Protein AF-A0A0G4NI82-F1 (afdb_monomer)

Mean predicted aligned error: 2.09 Å

Foldseek 3Di:
DVVVVVCVVVVNDDAEDEDEQQQACLSAPLHGNCVVCVALPVVQVVSVVVNHAYEYEDDQWHDPDPPRVVVVCCVVVVQFDADPVRHFDWDQDSSGTTTGGPPVDVVSVVVVVVCPDCVNSPSDDPRYHYDD

pLDDT: mean 98.37, std 0.6, range [95.62, 98.94]

Organism: Verticillium longisporum (NCBI:txid100787)

Nearest PDB structures (foldseek):
  5dkx-assembly1_A  TM=1.004E+00  e=4.419E-20  Thermochaetoides thermophila DSM 1495
  5hjr-assembly1_A  TM=9.911E-01  e=4.830E-16  Mus musculus
  7jty-assembly1_A  TM=9.873E-01  e=4.830E-16  Mus musculus
  5hjr-assembly2_C  TM=9.920E-01  e=7.196E-16  Mus musculus
  7k9n-assembly2_C  TM=9.874E-01  e=1.146E-15  Mus musculus

Structure (mmCIF, N/CA/C/O backbone):
data_AF-A0A0G4NI82-F1
#
_entry.id   AF-A0A0G4NI82-F1
#
loop_
_atom_site.group_PDB
_atom_site.id
_atom_site.type_symbol
_atom_site.label_atom_id
_atom_site.label_alt_id
_atom_site.label_comp_id
_atom_site.label_asym_id
_atom_site.label_entity_id
_atom_site.label_seq_id
_atom_site.pdbx_PDB_ins_code
_atom_site.Cartn_x
_atom_site.Cartn_y
_atom_site.Cartn_z
_atom_site.occupancy
_atom_site.B_iso_or_equiv
_atom_site.auth_seq_id
_atom_site.auth_comp_id
_atom_site.auth_asym_id
_atom_site.auth_atom_id
_atom_site.pdbx_PDB_model_num
ATOM 1 N N . LYS A 1 1 ? 6.712 -5.477 -16.061 1.00 96.50 1 LYS A N 1
ATOM 2 C CA . LYS A 1 1 ? 7.907 -5.754 -16.903 1.00 96.50 1 LYS A CA 1
ATOM 3 C C . LYS A 1 1 ? 7.605 -5.791 -18.407 1.00 96.50 1 LYS A C 1
ATOM 5 O O . LYS A 1 1 ? 8.367 -5.223 -19.163 1.00 96.50 1 LYS A O 1
ATOM 10 N N . ASP A 1 2 ? 6.538 -6.446 -18.889 1.00 98.38 2 ASP A N 1
ATOM 11 C CA . ASP A 1 2 ? 6.298 -6.495 -20.350 1.00 98.38 2 ASP A CA 1
ATOM 12 C C . ASP A 1 2 ? 5.957 -5.133 -20.975 1.00 98.38 2 ASP A C 1
ATOM 14 O O . ASP A 1 2 ? 6.476 -4.804 -22.038 1.00 98.38 2 ASP A O 1
ATOM 18 N N . VAL A 1 3 ? 5.134 -4.333 -20.288 1.00 98.62 3 VAL A N 1
ATOM 19 C CA . VAL A 1 3 ? 4.814 -2.954 -20.695 1.00 98.62 3 VAL A CA 1
ATOM 20 C C . VAL A 1 3 ? 6.088 -2.114 -20.828 1.00 98.62 3 VAL A C 1
ATOM 22 O O . VAL A 1 3 ? 6.309 -1.544 -21.888 1.00 98.62 3 VAL A O 1
ATOM 25 N N . ASP A 1 4 ? 6.951 -2.128 -19.808 1.00 98.62 4 ASP A N 1
ATOM 26 C CA . ASP A 1 4 ? 8.253 -1.440 -19.790 1.00 98.62 4 ASP A CA 1
ATOM 27 C C . ASP A 1 4 ? 9.094 -1.747 -21.046 1.00 98.62 4 ASP A C 1
ATOM 29 O O . ASP A 1 4 ? 9.353 -0.854 -21.854 1.00 98.62 4 ASP A O 1
ATOM 33 N N . ARG A 1 5 ? 9.373 -3.032 -21.314 1.00 98.62 5 ARG A N 1
ATOM 34 C CA . ARG A 1 5 ? 10.131 -3.448 -22.510 1.00 98.62 5 ARG A CA 1
ATOM 35 C C . ARG A 1 5 ? 9.492 -3.003 -23.824 1.00 98.62 5 ARG A C 1
ATOM 37 O O . ARG A 1 5 ? 10.190 -2.753 -24.808 1.00 98.62 5 ARG A O 1
ATOM 44 N N . LYS A 1 6 ? 8.158 -2.979 -23.892 1.00 98.75 6 LYS A N 1
ATOM 45 C CA . LYS A 1 6 ? 7.437 -2.564 -25.102 1.00 98.75 6 LYS A CA 1
ATOM 46 C C . LYS A 1 6 ? 7.5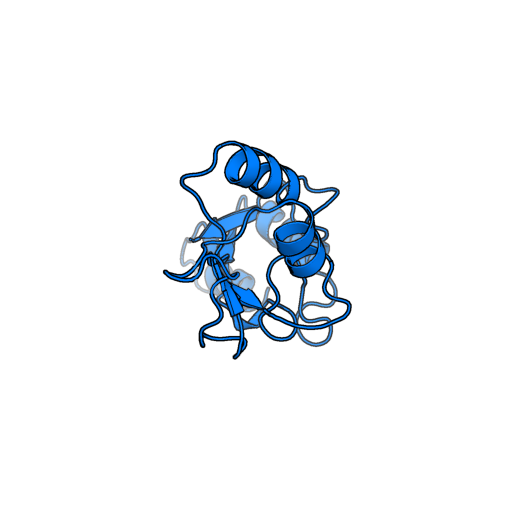54 -1.063 -25.337 1.00 98.75 6 LYS A C 1
ATOM 48 O O . LYS A 1 6 ? 7.711 -0.677 -26.492 1.00 98.75 6 LYS A O 1
ATOM 53 N N . MET A 1 7 ? 7.533 -0.244 -24.288 1.00 98.81 7 MET A N 1
ATOM 54 C CA . MET A 1 7 ? 7.736 1.202 -24.416 1.00 98.81 7 MET A CA 1
ATOM 55 C C . MET A 1 7 ? 9.093 1.505 -25.064 1.00 98.81 7 MET A C 1
ATOM 57 O O . MET A 1 7 ? 9.140 2.228 -26.060 1.00 98.81 7 MET A O 1
ATOM 61 N N . ASP A 1 8 ? 10.164 0.832 -24.627 1.00 98.31 8 ASP A N 1
ATOM 62 C CA . ASP A 1 8 ? 11.490 0.971 -25.250 1.00 98.31 8 ASP A CA 1
ATOM 63 C C . ASP A 1 8 ? 11.534 0.437 -26.680 1.00 98.31 8 ASP A C 1
ATOM 65 O O . ASP A 1 8 ? 12.036 1.108 -27.586 1.00 98.31 8 ASP A O 1
ATOM 69 N N . ARG A 1 9 ? 10.950 -0.745 -26.921 1.00 98.56 9 ARG A N 1
ATOM 70 C CA . ARG A 1 9 ? 10.875 -1.339 -28.266 1.00 98.56 9 ARG A CA 1
ATOM 71 C C . ARG A 1 9 ? 10.237 -0.387 -29.279 1.00 98.56 9 ARG A C 1
ATOM 73 O O . ARG A 1 9 ? 10.686 -0.332 -30.424 1.00 98.56 9 ARG A O 1
ATOM 80 N N . TYR A 1 10 ? 9.190 0.328 -28.874 1.00 98.69 10 TYR A N 1
ATOM 81 C CA . TYR A 1 10 ? 8.476 1.281 -29.725 1.00 98.69 10 TYR A CA 1
ATOM 82 C C . TYR A 1 10 ? 9.007 2.715 -29.618 1.00 98.69 10 TYR A C 1
ATOM 84 O O . TYR A 1 10 ? 8.459 3.602 -30.268 1.00 98.69 10 TYR A O 1
ATOM 92 N N . LYS A 1 11 ? 10.098 2.938 -28.873 1.00 98.31 11 LYS A N 1
ATOM 93 C CA . LYS A 1 11 ? 10.735 4.249 -28.676 1.00 98.31 11 LYS A CA 1
ATOM 94 C C . LYS A 1 11 ? 9.776 5.298 -28.102 1.00 98.31 11 LYS A C 1
ATOM 96 O O . LYS A 1 11 ? 9.819 6.463 -28.496 1.00 98.31 11 LYS A O 1
ATOM 101 N N . ILE A 1 12 ? 8.906 4.879 -27.188 1.00 98.75 12 ILE A N 1
ATOM 102 C CA . ILE A 1 12 ? 7.969 5.756 -26.486 1.00 98.75 12 ILE A CA 1
ATOM 103 C C . ILE A 1 12 ? 8.549 6.028 -25.092 1.00 98.75 12 ILE A C 1
ATOM 105 O O . ILE A 1 12 ? 8.600 5.105 -24.277 1.00 98.75 12 ILE A O 1
ATOM 109 N N . PRO A 1 13 ? 9.014 7.255 -24.801 1.00 98.56 13 PRO A N 1
ATOM 110 C CA . PRO A 1 13 ? 9.587 7.567 -23.498 1.00 98.56 13 PRO A CA 1
ATOM 111 C C . PRO A 1 13 ? 8.506 7.581 -22.412 1.00 98.56 13 PRO A C 1
ATOM 113 O O . PRO A 1 13 ? 7.385 8.035 -22.647 1.00 98.56 13 PRO A O 1
ATOM 116 N N . TYR A 1 14 ? 8.858 7.096 -21.222 1.00 98.81 14 TYR A N 1
ATOM 117 C CA . TYR A 1 14 ? 8.053 7.219 -20.008 1.00 98.81 14 TYR A CA 1
ATOM 118 C C . TYR A 1 14 ? 8.926 7.019 -18.762 1.00 98.81 14 TYR A C 1
ATOM 120 O O . TYR A 1 14 ? 9.925 6.293 -18.814 1.00 98.81 14 TYR A O 1
ATOM 128 N N . ASP A 1 15 ? 8.503 7.617 -17.648 1.00 98.81 15 ASP A N 1
ATOM 129 C CA . ASP A 1 15 ? 9.264 7.632 -16.394 1.00 98.81 15 ASP A CA 1
ATOM 130 C C . ASP A 1 15 ? 8.696 6.703 -15.315 1.00 98.81 15 ASP A C 1
ATOM 132 O O . ASP A 1 15 ? 9.442 6.193 -14.483 1.00 98.81 15 ASP A O 1
ATOM 136 N N . VAL A 1 16 ? 7.377 6.484 -15.294 1.00 98.88 16 VAL A N 1
ATOM 137 C CA . VAL A 1 16 ? 6.699 5.833 -14.162 1.00 98.88 16 VAL A CA 1
ATOM 138 C C . VAL A 1 16 ? 5.653 4.834 -14.635 1.00 98.88 16 VAL A C 1
ATOM 140 O O . VAL A 1 16 ? 4.814 5.160 -15.474 1.00 98.88 16 VAL A O 1
ATOM 143 N N . ILE A 1 17 ? 5.665 3.627 -14.066 1.00 98.81 17 ILE A N 1
ATOM 144 C CA . ILE A 1 17 ? 4.555 2.671 -14.182 1.00 98.81 17 ILE A CA 1
ATOM 145 C C . ILE A 1 17 ? 3.773 2.629 -12.868 1.00 98.81 17 ILE A C 1
ATOM 147 O O . ILE A 1 17 ? 4.350 2.751 -11.790 1.00 98.81 17 ILE A O 1
ATOM 151 N N . TRP A 1 18 ? 2.457 2.475 -12.967 1.00 98.88 18 TRP A N 1
ATOM 152 C CA . TRP A 1 18 ? 1.538 2.575 -11.838 1.00 98.88 18 TRP A CA 1
ATOM 153 C C . TRP A 1 18 ? 0.851 1.236 -11.604 1.00 98.88 18 TRP A C 1
ATOM 155 O O . TRP A 1 18 ? 0.478 0.557 -12.565 1.00 98.88 18 TRP A O 1
ATOM 165 N N . LEU A 1 19 ? 0.687 0.866 -10.338 1.00 98.88 19 LEU A N 1
ATOM 166 C CA . LEU A 1 19 ? -0.105 -0.280 -9.920 1.00 98.88 19 LEU A CA 1
ATOM 167 C C . LEU A 1 19 ? -1.292 0.192 -9.086 1.00 98.88 19 LEU A C 1
ATOM 169 O O . LEU A 1 19 ? -1.132 0.772 -8.011 1.00 98.88 19 LEU A O 1
ATOM 173 N N . ASP A 1 20 ? -2.473 -0.077 -9.627 1.00 98.81 20 ASP A N 1
ATOM 174 C CA . ASP A 1 20 ? -3.767 0.147 -8.989 1.00 98.81 20 ASP A CA 1
ATOM 175 C C . ASP A 1 20 ? -4.086 -0.989 -7.992 1.00 98.81 20 ASP A C 1
ATOM 177 O O . ASP A 1 20 ? -3.301 -1.927 -7.844 1.00 98.81 20 ASP A O 1
ATOM 181 N N . ILE A 1 21 ? -5.245 -0.937 -7.335 1.00 98.19 21 ILE A N 1
ATOM 182 C CA . ILE A 1 21 ? -5.636 -1.715 -6.143 1.00 98.19 21 ILE A CA 1
ATOM 183 C C . ILE A 1 21 ? -5.393 -3.230 -6.212 1.00 98.19 21 ILE A C 1
ATOM 185 O O . ILE A 1 21 ? -5.237 -3.880 -5.181 1.00 98.19 21 ILE A O 1
ATOM 189 N N . GLU A 1 22 ? -5.349 -3.805 -7.412 1.00 98.38 22 GLU A N 1
ATOM 190 C CA . GLU A 1 22 ? -5.143 -5.237 -7.633 1.00 98.38 22 GLU A CA 1
ATOM 191 C C . GLU A 1 22 ? -3.711 -5.703 -7.329 1.00 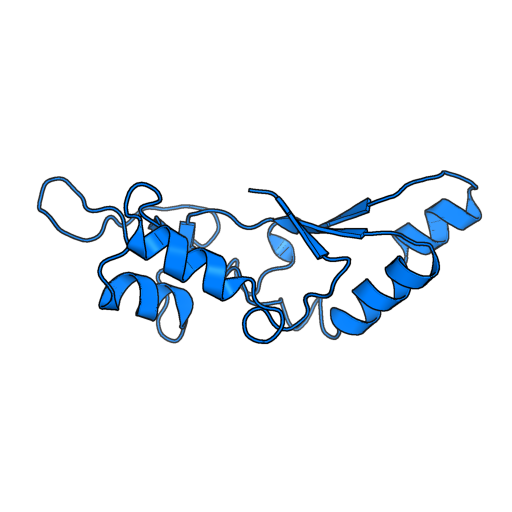98.38 22 GLU A C 1
ATOM 193 O O . GLU A 1 22 ? -3.457 -6.902 -7.299 1.00 98.38 22 GLU A O 1
ATOM 198 N N . PHE A 1 23 ? -2.757 -4.801 -7.065 1.00 98.56 23 PHE A N 1
ATOM 199 C CA . PHE A 1 23 ? -1.451 -5.232 -6.548 1.00 98.56 23 PHE A CA 1
ATOM 200 C C . PHE A 1 23 ? -1.517 -5.753 -5.113 1.00 98.56 23 PHE A C 1
ATOM 202 O O . PHE A 1 23 ? -0.661 -6.547 -4.711 1.00 98.56 23 PHE A O 1
ATOM 209 N N . ALA A 1 24 ? -2.496 -5.279 -4.342 1.00 98.44 24 ALA A N 1
ATOM 210 C CA . ALA A 1 24 ? -2.612 -5.570 -2.929 1.00 98.44 24 ALA A CA 1
ATOM 211 C C . ALA A 1 24 ? -3.369 -6.882 -2.695 1.00 98.44 24 ALA A C 1
ATOM 213 O O . ALA A 1 24 ? -4.442 -7.103 -3.258 1.00 98.44 24 ALA A O 1
ATOM 214 N N . ASP A 1 25 ? -2.840 -7.722 -1.802 1.00 98.12 25 ASP A N 1
ATOM 215 C CA . ASP A 1 25 ? -3.468 -8.988 -1.398 1.00 98.12 25 ASP A CA 1
ATOM 216 C C . ASP A 1 25 ? -4.867 -8.724 -0.834 1.00 98.12 25 ASP A C 1
ATOM 218 O O . ASP A 1 25 ? -5.004 -8.147 0.246 1.00 98.12 25 ASP A O 1
ATOM 222 N N . ASP A 1 26 ? -5.911 -9.107 -1.574 1.00 97.69 26 ASP A N 1
ATOM 223 C CA . ASP A 1 26 ? -7.308 -8.957 -1.151 1.00 97.69 26 ASP A CA 1
ATOM 224 C C . ASP A 1 26 ? -7.646 -7.513 -0.694 1.00 97.69 26 ASP A C 1
ATOM 226 O O . ASP A 1 26 ? -8.411 -7.292 0.257 1.00 97.69 26 ASP A O 1
ATOM 230 N N . LYS A 1 27 ? -7.034 -6.525 -1.376 1.00 98.44 27 LYS A N 1
ATOM 231 C CA . LYS A 1 27 ? -7.130 -5.075 -1.109 1.00 98.44 27 LYS A CA 1
ATOM 232 C C . LYS A 1 27 ? -6.652 -4.685 0.301 1.00 98.44 27 LYS A C 1
ATOM 234 O O . LYS A 1 27 ? -7.082 -3.688 0.875 1.00 98.44 27 LYS A O 1
ATOM 239 N N . MET A 1 28 ? -5.759 -5.483 0.885 1.00 98.50 28 MET A N 1
ATOM 240 C CA . MET A 1 28 ? -5.042 -5.152 2.114 1.00 98.50 28 MET A CA 1
ATOM 241 C C . MET A 1 28 ? -3.760 -4.398 1.750 1.00 98.50 28 MET A C 1
ATOM 243 O O . MET A 1 28 ? -2.757 -5.016 1.391 1.00 98.50 28 MET A O 1
ATOM 247 N N . TYR A 1 29 ? -3.777 -3.065 1.844 1.00 98.50 29 TYR A N 1
ATOM 248 C CA . TYR A 1 29 ? -2.587 -2.242 1.595 1.00 98.50 29 TYR A CA 1
ATOM 249 C C . TYR A 1 29 ? -1.396 -2.676 2.465 1.00 98.50 29 TYR A C 1
ATOM 251 O O . TYR A 1 29 ? -1.558 -3.323 3.504 1.00 98.50 29 TYR A O 1
ATOM 259 N N . PHE A 1 30 ? -0.182 -2.335 2.031 1.00 98.44 30 PHE A N 1
ATOM 260 C CA . PHE A 1 30 ? 1.091 -2.813 2.598 1.00 98.44 30 PHE A CA 1
ATOM 261 C C . PHE A 1 30 ? 1.385 -4.314 2.410 1.00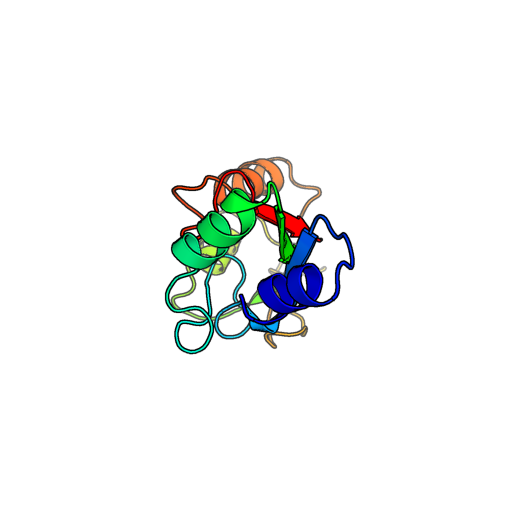 98.44 30 PHE A C 1
ATOM 263 O O . PHE A 1 30 ? 2.475 -4.766 2.761 1.00 98.44 30 PHE A O 1
ATOM 270 N N . ASN A 1 31 ? 0.469 -5.074 1.803 1.00 98.12 31 ASN A N 1
ATOM 271 C CA . ASN A 1 31 ? 0.693 -6.447 1.358 1.00 98.12 31 ASN A CA 1
ATOM 272 C C . ASN A 1 31 ? 0.673 -6.518 -0.172 1.00 98.12 31 ASN A C 1
ATOM 274 O O . ASN A 1 31 ? 0.019 -5.716 -0.830 1.00 98.12 31 ASN A O 1
ATOM 278 N N . TRP A 1 32 ? 1.357 -7.513 -0.73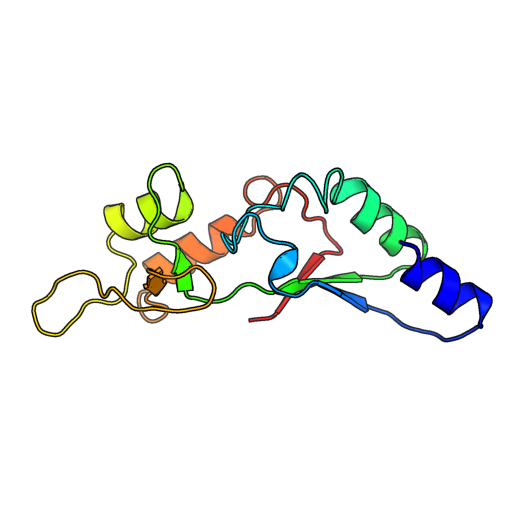0 1.00 98.62 32 TRP A N 1
ATOM 279 C CA . TRP A 1 32 ? 1.357 -7.807 -2.163 1.00 98.62 32 TRP A CA 1
ATOM 280 C C . TRP A 1 32 ? 0.573 -9.084 -2.428 1.00 98.62 32 TRP A C 1
ATOM 282 O O . TRP A 1 32 ? 0.765 -10.070 -1.709 1.00 98.62 32 TRP A O 1
ATOM 292 N N . ASP A 1 33 ? -0.247 -9.091 -3.478 1.00 98.38 33 ASP A N 1
ATOM 293 C CA . ASP A 1 33 ? -0.842 -10.317 -3.998 1.00 98.38 33 ASP A CA 1
ATOM 294 C C . ASP A 1 33 ? 0.282 -11.267 -4.438 1.00 98.38 33 ASP A C 1
ATOM 296 O O . ASP A 1 33 ? 1.081 -10.963 -5.328 1.00 98.38 33 ASP A O 1
ATOM 300 N N . LYS A 1 34 ? 0.379 -12.423 -3.779 1.00 97.06 34 LYS A N 1
ATOM 301 C CA . LYS A 1 34 ? 1.500 -13.354 -3.965 1.00 97.06 34 LYS A CA 1
ATOM 302 C C . LYS A 1 34 ? 1.386 -14.190 -5.231 1.00 97.06 34 LYS A C 1
ATOM 304 O O . LYS A 1 34 ? 2.378 -14.804 -5.619 1.00 97.06 34 LYS A O 1
ATOM 309 N N . ASP A 1 35 ? 0.225 -14.236 -5.870 1.00 97.25 35 ASP A N 1
ATOM 310 C CA . ASP A 1 35 ? 0.052 -14.966 -7.119 1.00 97.25 35 ASP A CA 1
ATOM 311 C C . ASP A 1 35 ? 0.431 -14.086 -8.311 1.00 97.25 35 ASP A C 1
ATOM 313 O O . ASP A 1 35 ? 1.130 -14.550 -9.220 1.00 97.25 35 ASP A O 1
ATOM 317 N N . MET A 1 36 ? 0.063 -12.804 -8.263 1.00 96.62 36 MET A N 1
ATOM 318 C CA . MET A 1 36 ? 0.351 -11.817 -9.304 1.00 96.62 36 MET A CA 1
ATOM 319 C C . MET A 1 36 ? 1.724 -11.147 -9.144 1.00 96.62 36 MET A C 1
ATOM 321 O O . MET A 1 36 ? 2.440 -10.961 -10.131 1.00 96.62 36 MET A O 1
ATOM 325 N N . PHE A 1 37 ? 2.136 -10.832 -7.912 1.00 98.12 37 PHE A N 1
ATOM 326 C CA . PHE A 1 37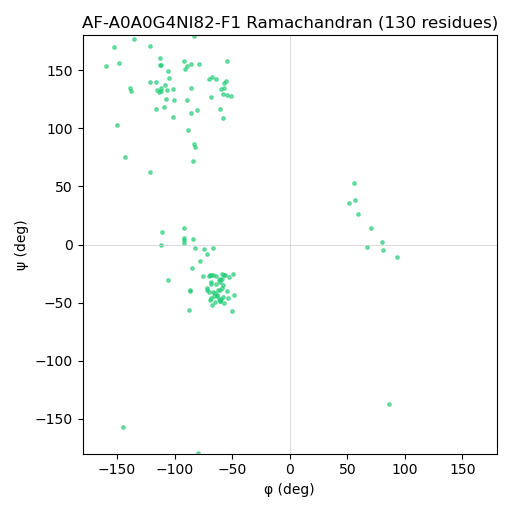 ? 3.349 -10.068 -7.592 1.00 98.12 37 PHE A CA 1
ATOM 327 C C . PHE A 1 37 ? 4.298 -10.869 -6.693 1.00 98.12 37 PHE A C 1
ATOM 329 O O . PHE A 1 37 ? 4.639 -10.476 -5.581 1.00 98.12 37 PHE A O 1
ATOM 336 N N . LYS A 1 38 ? 4.776 -12.004 -7.214 1.00 97.31 38 LYS A N 1
ATOM 337 C CA . LYS A 1 38 ? 5.703 -12.922 -6.517 1.00 97.31 38 LYS A CA 1
ATOM 338 C C . LYS A 1 38 ? 7.041 -12.293 -6.124 1.00 97.31 38 LYS A C 1
ATOM 340 O O . LYS A 1 38 ? 7.635 -12.700 -5.131 1.00 97.31 38 LYS A O 1
ATOM 345 N N . ASP A 1 39 ? 7.528 -11.349 -6.926 1.00 98.00 39 ASP A N 1
ATOM 346 C CA . ASP A 1 39 ? 8.840 -10.721 -6.748 1.00 98.00 39 ASP A CA 1
ATOM 347 C C . ASP A 1 39 ? 8.797 -9.219 -7.106 1.00 98.00 39 ASP A C 1
ATOM 349 O O . ASP A 1 39 ? 9.240 -8.803 -8.186 1.00 98.00 39 ASP A O 1
ATOM 353 N N . PRO A 1 40 ? 8.217 -8.384 -6.222 1.00 98.25 40 PRO A N 1
ATOM 354 C CA . PRO A 1 40 ? 8.120 -6.943 -6.442 1.00 98.25 40 PRO A CA 1
ATOM 355 C C . PRO A 1 40 ? 9.492 -6.251 -6.422 1.00 98.25 40 PRO A C 1
ATOM 357 O O . PRO A 1 40 ? 9.686 -5.261 -7.125 1.00 98.25 40 PRO A O 1
ATOM 360 N N . ILE A 1 41 ? 10.480 -6.819 -5.719 1.00 98.38 41 ILE A N 1
ATOM 361 C CA . ILE A 1 41 ? 11.856 -6.303 -5.678 1.00 98.38 41 ILE A CA 1
ATOM 362 C C . ILE A 1 41 ? 12.501 -6.407 -7.059 1.00 98.38 41 ILE A C 1
ATOM 364 O O . ILE A 1 41 ? 13.008 -5.416 -7.583 1.00 98.38 41 ILE A O 1
ATOM 368 N N . SER A 1 42 ? 12.424 -7.575 -7.701 1.00 98.44 42 SER A N 1
ATOM 369 C CA . SER A 1 42 ? 12.934 -7.746 -9.065 1.00 98.44 42 SER A CA 1
ATOM 370 C C . SER A 1 42 ? 12.173 -6.895 -10.087 1.00 98.44 42 SER A C 1
ATOM 372 O O . SER A 1 42 ? 12.714 -6.549 -11.138 1.00 98.44 42 SER A O 1
ATOM 374 N N . MET A 1 43 ? 10.903 -6.569 -9.835 1.00 98.62 43 MET A N 1
ATOM 375 C CA . MET A 1 43 ? 10.153 -5.629 -10.669 1.00 98.62 43 MET A CA 1
ATOM 376 C C . MET A 1 43 ? 10.666 -4.196 -10.526 1.00 98.62 43 MET A C 1
ATOM 378 O O . MET A 1 43 ? 10.902 -3.560 -11.550 1.00 98.62 43 MET A O 1
ATOM 382 N N . GLY A 1 44 ? 10.867 -3.713 -9.299 1.00 98.56 44 GLY A N 1
ATOM 383 C CA . GLY A 1 44 ? 11.412 -2.380 -9.052 1.00 98.56 44 GLY A CA 1
ATOM 384 C C . GLY A 1 44 ? 12.842 -2.225 -9.576 1.00 98.56 44 GLY A C 1
ATOM 385 O O . GLY A 1 44 ? 13.114 -1.260 -10.283 1.00 98.56 44 GLY A O 1
ATOM 386 N N . ALA A 1 45 ? 13.716 -3.211 -9.345 1.00 98.56 45 ALA A N 1
ATOM 387 C CA . ALA A 1 45 ? 15.089 -3.204 -9.861 1.00 98.56 45 ALA A CA 1
ATOM 388 C C . ALA A 1 45 ? 15.141 -3.154 -11.400 1.00 98.56 45 ALA A C 1
ATOM 390 O O . ALA A 1 45 ? 15.937 -2.420 -11.972 1.00 98.56 45 ALA A O 1
ATOM 391 N N . HIS A 1 46 ? 14.241 -3.870 -12.080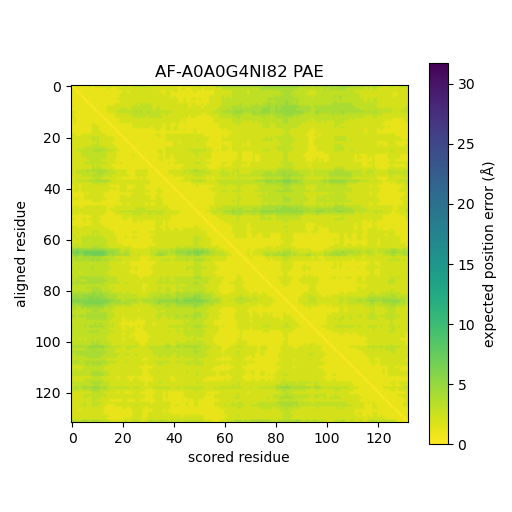 1.00 98.56 46 HIS A N 1
ATOM 392 C CA . HIS A 1 46 ? 14.141 -3.827 -13.542 1.00 98.56 46 HIS A CA 1
ATOM 393 C C . HIS A 1 46 ? 13.735 -2.447 -14.086 1.00 98.56 46 HIS A C 1
ATOM 395 O O . HIS A 1 46 ? 14.181 -2.048 -15.156 1.00 98.56 46 HIS A O 1
ATOM 401 N N . LEU A 1 47 ? 12.890 -1.707 -13.363 1.00 98.81 47 LEU A N 1
ATOM 402 C CA . LEU A 1 47 ? 12.554 -0.326 -13.727 1.00 98.81 47 LEU A CA 1
ATOM 403 C C . LEU A 1 47 ? 13.747 0.611 -13.471 1.00 98.81 47 LEU A C 1
ATOM 405 O O . LEU A 1 47 ? 14.037 1.489 -14.284 1.00 98.81 47 LEU A O 1
ATOM 409 N N . GLU A 1 48 ? 14.472 0.391 -12.372 1.00 98.12 48 GLU A N 1
ATOM 410 C CA . GLU A 1 48 ? 15.647 1.181 -11.991 1.00 98.12 48 GLU A CA 1
ATOM 411 C C . GLU A 1 48 ? 16.780 1.104 -13.031 1.00 98.12 48 GLU A C 1
ATOM 413 O O . GLU A 1 48 ? 17.465 2.104 -13.237 1.00 98.12 48 GLU A O 1
ATOM 418 N N . GLU A 1 49 ? 16.918 -0.011 -13.765 1.00 97.94 49 GLU A N 1
ATOM 419 C CA . GLU A 1 49 ? 17.864 -0.163 -14.892 1.00 97.94 49 GLU A CA 1
ATOM 420 C C . GLU A 1 49 ? 17.736 0.956 -15.947 1.00 97.94 49 GLU A C 1
ATOM 422 O O . GLU A 1 49 ? 18.720 1.305 -16.600 1.00 97.94 49 GLU A O 1
ATOM 427 N N . HIS A 1 50 ? 16.545 1.549 -16.082 1.00 97.62 50 HIS A N 1
ATOM 428 C CA . HIS A 1 50 ? 16.250 2.650 -17.004 1.00 97.62 50 HIS A CA 1
ATOM 429 C C . HIS A 1 50 ? 15.979 3.984 -16.283 1.00 97.62 50 HIS A C 1
ATOM 431 O O . HIS A 1 50 ? 15.487 4.927 -16.899 1.00 97.62 50 HIS A O 1
ATOM 437 N N . GLY A 1 51 ? 16.250 4.073 -14.976 1.00 98.38 51 GLY A N 1
ATOM 438 C CA . GLY A 1 51 ? 15.923 5.243 -14.153 1.00 98.38 51 GLY A CA 1
ATOM 439 C C . GLY A 1 51 ? 14.423 5.432 -13.894 1.00 98.38 51 GLY A C 1
ATOM 440 O O . GLY A 1 51 ? 14.007 6.504 -13.451 1.00 98.38 51 GLY A O 1
ATOM 441 N N . ARG A 1 52 ? 13.601 4.408 -14.158 1.00 98.81 52 ARG A N 1
ATOM 442 C CA . ARG A 1 52 ? 12.143 4.471 -14.020 1.00 98.81 52 ARG A CA 1
ATOM 443 C C . ARG A 1 52 ? 11.680 4.167 -12.604 1.00 98.81 52 ARG A C 1
ATOM 445 O O . ARG A 1 52 ? 12.334 3.461 -11.831 1.00 98.81 52 ARG A O 1
ATOM 452 N N . GLN A 1 53 ? 10.502 4.690 -12.297 1.00 98.81 53 GLN A N 1
ATOM 453 C CA . GLN A 1 53 ? 9.876 4.615 -10.986 1.00 98.81 53 GLN A CA 1
ATOM 454 C C . GLN A 1 53 ? 8.614 3.742 -11.023 1.00 98.81 53 GLN A C 1
ATOM 456 O O . GLN A 1 53 ? 8.008 3.505 -12.074 1.00 98.81 53 GLN A O 1
ATOM 461 N N . LEU A 1 54 ? 8.212 3.281 -9.846 1.00 98.88 54 LEU A N 1
ATOM 462 C CA . LEU A 1 54 ? 6.977 2.553 -9.596 1.00 98.88 54 LEU A CA 1
ATOM 463 C C . LEU A 1 54 ? 6.091 3.391 -8.679 1.00 98.88 54 LEU A C 1
ATOM 465 O O . LEU A 1 54 ? 6.565 3.861 -7.650 1.00 98.88 54 LEU A O 1
ATOM 469 N N . VAL A 1 55 ? 4.813 3.543 -9.010 1.00 98.94 55 VAL A N 1
ATOM 470 C CA . VAL A 1 55 ? 3.816 4.119 -8.098 1.00 98.94 55 VAL A CA 1
ATOM 471 C C . VAL A 1 55 ? 2.827 3.044 -7.674 1.00 98.94 55 VAL A C 1
ATOM 473 O O . VAL A 1 55 ? 2.311 2.315 -8.521 1.00 98.94 55 VAL A O 1
ATOM 476 N N . LEU A 1 56 ? 2.569 2.952 -6.370 1.00 98.88 56 LEU A N 1
ATOM 477 C CA . LEU A 1 56 ? 1.563 2.070 -5.779 1.00 98.88 56 LEU A CA 1
ATOM 478 C C . LEU A 1 56 ? 0.430 2.902 -5.192 1.00 98.88 56 LEU A C 1
ATOM 480 O O . LEU A 1 56 ? 0.696 3.863 -4.468 1.00 98.88 56 LEU A O 1
ATOM 484 N N . ILE A 1 57 ? -0.814 2.513 -5.453 1.00 98.81 57 ILE A N 1
ATOM 485 C CA . ILE A 1 57 ? -1.954 3.091 -4.740 1.00 98.81 57 ILE A CA 1
ATOM 486 C C . ILE A 1 57 ? -1.944 2.682 -3.254 1.00 98.81 57 ILE A C 1
ATOM 488 O O . ILE A 1 57 ? -1.535 1.575 -2.895 1.00 98.81 57 ILE A O 1
ATOM 492 N N . ASN A 1 58 ? -2.364 3.578 -2.368 1.00 98.62 58 ASN A N 1
ATOM 493 C CA . ASN A 1 58 ? -2.560 3.306 -0.951 1.00 98.62 58 ASN A CA 1
ATOM 494 C C . ASN A 1 58 ? -3.668 4.208 -0.400 1.00 98.62 58 ASN A C 1
ATOM 496 O O . ASN A 1 58 ? -3.440 5.392 -0.142 1.00 98.62 58 ASN A O 1
ATOM 500 N N . ASP A 1 59 ? -4.852 3.637 -0.205 1.00 98.75 59 ASP A N 1
ATOM 501 C CA . ASP A 1 59 ? -6.031 4.383 0.227 1.00 98.75 59 ASP A CA 1
ATOM 502 C C . ASP A 1 59 ? -6.161 4.392 1.764 1.00 98.75 59 ASP A C 1
ATOM 504 O O . ASP A 1 59 ? -5.684 3.486 2.453 1.00 98.75 59 ASP A O 1
ATOM 508 N N . PRO A 1 60 ? -6.884 5.365 2.351 1.00 98.69 60 PRO A N 1
ATOM 509 C CA . PRO A 1 60 ? -7.027 5.477 3.807 1.00 98.69 60 PRO A CA 1
ATOM 510 C C . PRO A 1 60 ? -7.973 4.440 4.442 1.00 98.69 60 PRO A C 1
ATOM 512 O O . PRO A 1 60 ? -8.142 4.437 5.665 1.00 98.69 60 PRO A O 1
ATOM 515 N N . HIS A 1 61 ? -8.630 3.589 3.646 1.00 98.81 61 HIS A N 1
ATOM 516 C CA . HIS A 1 61 ? -9.499 2.532 4.159 1.00 98.81 61 HIS A CA 1
ATOM 517 C C . HIS A 1 61 ? -8.703 1.250 4.416 1.00 98.81 61 HIS A C 1
ATOM 519 O O . HIS A 1 61 ? -8.059 0.688 3.535 1.00 98.81 61 HIS A O 1
ATOM 525 N N . ILE A 1 62 ? -8.775 0.754 5.642 1.00 98.81 62 ILE A N 1
ATOM 526 C CA . ILE A 1 62 ? -8.050 -0.419 6.110 1.00 98.81 62 ILE A CA 1
ATOM 527 C C . ILE A 1 62 ? -9.048 -1.552 6.313 1.00 98.81 62 ILE A C 1
ATOM 529 O O . ILE A 1 62 ? -9.955 -1.450 7.144 1.00 98.81 62 ILE A O 1
ATOM 533 N N . LYS A 1 63 ? -8.871 -2.644 5.562 1.00 98.75 63 LYS A N 1
ATOM 534 C CA . LYS A 1 63 ? -9.744 -3.822 5.603 1.00 98.75 63 LYS A CA 1
ATOM 535 C C . LYS A 1 63 ? -9.953 -4.332 7.030 1.00 98.75 63 LYS A C 1
ATOM 537 O O . LYS A 1 63 ? -8.991 -4.632 7.736 1.00 98.75 63 LYS A O 1
ATOM 542 N N . ASN A 1 64 ? -11.207 -4.515 7.428 1.00 98.56 64 ASN A N 1
ATOM 543 C CA . ASN A 1 64 ? -11.575 -5.115 8.703 1.00 98.56 64 ASN A CA 1
ATOM 544 C C . ASN A 1 64 ? -11.533 -6.651 8.598 1.00 98.56 64 ASN A C 1
ATOM 546 O O . ASN A 1 64 ? -12.536 -7.301 8.310 1.00 98.56 64 ASN A O 1
ATOM 550 N N . LYS A 1 65 ? -10.341 -7.232 8.777 1.00 97.75 65 LYS A N 1
ATOM 551 C CA . LYS A 1 65 ? -10.101 -8.679 8.676 1.00 97.75 65 LYS A CA 1
ATOM 552 C C . LYS A 1 65 ? -9.160 -9.160 9.774 1.00 97.75 65 LYS A C 1
ATOM 554 O O . LYS A 1 65 ? -8.111 -8.560 10.010 1.00 97.75 65 LYS A O 1
ATOM 559 N N . ASP A 1 66 ? -9.519 -10.270 10.408 1.00 95.94 66 ASP A N 1
ATOM 560 C CA . ASP A 1 66 ? -8.675 -10.906 11.417 1.00 95.94 66 ASP A CA 1
ATOM 561 C C . ASP A 1 66 ? -7.355 -11.399 10.811 1.00 95.94 66 ASP A C 1
ATOM 563 O O . ASP A 1 66 ? -7.301 -11.880 9.678 1.00 95.94 66 ASP A O 1
ATOM 567 N N . GLY A 1 67 ? -6.270 -11.266 11.575 1.00 95.62 67 GLY A N 1
ATOM 568 C CA . GLY A 1 67 ? -4.921 -11.634 11.134 1.00 95.62 67 GLY A CA 1
ATOM 569 C C . GLY A 1 67 ? -4.215 -10.584 10.267 1.00 95.62 67 GLY A C 1
ATOM 570 O O . GLY A 1 67 ? -3.031 -10.748 9.979 1.00 95.62 67 GLY A O 1
ATOM 571 N N . TYR A 1 68 ? -4.882 -9.485 9.893 1.00 98.06 68 TYR A N 1
ATOM 572 C CA . TYR A 1 68 ? -4.235 -8.351 9.233 1.00 98.06 68 TYR A CA 1
ATOM 573 C C . TYR A 1 68 ? -3.649 -7.387 10.278 1.00 98.06 68 TYR A C 1
ATOM 575 O O . TYR A 1 68 ? -4.369 -6.752 11.054 1.00 98.06 68 TYR A O 1
ATOM 583 N N . SER A 1 69 ? -2.319 -7.286 10.332 1.00 97.88 69 SER A N 1
ATOM 584 C CA . SER A 1 69 ? -1.625 -6.518 11.376 1.00 97.88 69 SER A CA 1
ATOM 585 C C . SER A 1 69 ? -1.962 -5.027 11.347 1.00 97.88 69 SER A C 1
ATOM 587 O O . SER A 1 69 ? -2.179 -4.443 12.403 1.00 97.88 69 SER A O 1
ATOM 589 N N . VAL A 1 70 ? -2.088 -4.425 10.160 1.00 98.56 70 VAL A N 1
ATOM 590 C CA . VAL A 1 70 ? -2.341 -2.981 10.009 1.00 98.56 70 VAL A CA 1
ATOM 591 C C . VAL A 1 70 ? -3.667 -2.585 10.658 1.00 98.56 70 VAL A C 1
ATOM 593 O O . VAL A 1 70 ? -3.699 -1.648 11.453 1.00 98.56 70 VAL A O 1
ATOM 596 N N . VAL A 1 71 ? -4.755 -3.330 10.412 1.00 98.69 71 VAL A N 1
ATOM 597 C CA . VAL A 1 71 ? -6.040 -3.040 11.071 1.00 98.69 71 VAL A CA 1
ATOM 598 C C . VAL A 1 71 ? -6.001 -3.339 12.571 1.00 98.69 71 VAL A C 1
ATOM 600 O O . VAL A 1 71 ? -6.625 -2.631 13.361 1.00 98.69 71 VAL A O 1
ATOM 603 N N . SER A 1 72 ? -5.247 -4.361 12.985 1.00 98.62 72 SER A N 1
ATOM 604 C CA . SER A 1 72 ? -5.097 -4.719 14.401 1.00 98.62 72 SER A CA 1
ATOM 605 C C . SER A 1 72 ? -4.380 -3.612 15.183 1.00 98.62 72 SER A C 1
ATOM 607 O O . SER A 1 72 ? -4.795 -3.242 16.285 1.00 98.62 72 SER A O 1
ATOM 609 N N . GLU A 1 73 ? -3.333 -3.030 14.600 1.00 98.69 73 GLU A N 1
ATOM 610 C CA . GLU A 1 73 ? -2.624 -1.880 15.157 1.00 98.69 73 GLU A CA 1
ATOM 611 C C . GLU A 1 73 ? -3.484 -0.616 15.148 1.00 98.69 73 GLU A C 1
ATOM 613 O O . GLU A 1 73 ? -3.579 0.042 16.182 1.00 98.69 73 GLU A O 1
ATOM 618 N N . LEU A 1 74 ? -4.165 -0.318 14.035 1.00 98.81 74 LEU A N 1
ATOM 619 C CA . LEU A 1 74 ? -5.065 0.834 13.919 1.00 98.81 74 LEU A CA 1
ATOM 620 C C . LEU A 1 74 ? -6.112 0.847 15.048 1.00 98.81 74 LEU A C 1
ATOM 622 O O . LEU A 1 74 ? -6.323 1.874 15.696 1.00 98.81 74 LEU A O 1
ATOM 626 N N . LYS A 1 75 ? -6.732 -0.313 15.311 1.00 98.62 75 LYS A N 1
ATOM 627 C CA . LYS A 1 75 ? -7.725 -0.499 16.380 1.00 98.62 75 LYS A CA 1
ATOM 628 C C . LYS A 1 75 ? -7.103 -0.366 17.770 1.00 98.62 75 LYS A C 1
ATOM 630 O O . LYS A 1 75 ? -7.604 0.386 18.599 1.00 98.62 75 LYS A O 1
ATOM 635 N N . SER A 1 76 ? -6.024 -1.104 18.039 1.00 98.44 76 SER A N 1
ATOM 636 C CA . SER A 1 76 ? -5.424 -1.176 19.382 1.00 98.44 76 SER A CA 1
ATOM 637 C C . SER A 1 76 ? -4.748 0.122 19.825 1.00 98.44 76 SER A C 1
ATOM 639 O O . SER A 1 76 ? -4.670 0.389 21.023 1.00 98.44 76 SER A O 1
ATOM 641 N N . LYS A 1 77 ? -4.282 0.940 18.876 1.00 98.56 77 LYS A N 1
ATOM 642 C CA . LYS A 1 77 ? -3.639 2.237 19.131 1.00 98.56 77 LYS A CA 1
ATOM 643 C C . LYS A 1 77 ? -4.613 3.420 19.119 1.00 98.56 77 LYS A C 1
ATOM 645 O O . LYS A 1 77 ? -4.163 4.548 19.299 1.00 98.56 77 LYS A O 1
ATOM 650 N N . ASP A 1 78 ? -5.907 3.168 18.921 1.00 98.44 78 ASP A N 1
ATOM 651 C CA . ASP A 1 78 ? -6.950 4.195 18.830 1.00 98.44 78 ASP A CA 1
ATOM 652 C C . ASP A 1 78 ? -6.679 5.250 17.740 1.00 98.44 78 ASP A C 1
ATOM 654 O O . ASP A 1 78 ? -6.622 6.455 17.991 1.00 98.44 78 ASP A O 1
ATOM 658 N N . LEU A 1 79 ? -6.432 4.772 16.517 1.00 98.88 79 LEU A N 1
ATOM 659 C CA . LEU A 1 79 ? -6.032 5.605 15.375 1.00 98.88 79 LEU A CA 1
ATOM 660 C C . LEU A 1 79 ? -7.102 5.690 14.280 1.00 98.88 79 LEU A C 1
ATOM 662 O O . LEU A 1 79 ? -6.874 6.317 13.247 1.00 98.88 79 LEU A O 1
ATOM 666 N N . ALA A 1 80 ? -8.241 5.025 14.469 1.00 98.81 80 ALA A N 1
ATOM 667 C CA . ALA A 1 80 ? -9.334 5.014 13.508 1.00 98.81 80 ALA A CA 1
ATOM 668 C C . ALA A 1 80 ? -10.335 6.143 13.778 1.00 98.81 80 ALA A C 1
ATOM 670 O O . ALA A 1 80 ? -10.582 6.512 14.927 1.00 98.81 80 ALA A O 1
ATOM 671 N N . VAL A 1 81 ? -10.991 6.616 12.719 1.00 98.81 81 VAL A N 1
ATOM 672 C CA . VAL A 1 81 ? -12.152 7.505 12.830 1.00 98.81 81 VAL A CA 1
ATOM 673 C C . VAL A 1 81 ? -13.237 6.833 13.678 1.00 98.81 81 VAL A C 1
ATOM 675 O O . VAL A 1 81 ? -13.515 5.638 13.536 1.00 98.81 81 VAL A O 1
ATOM 678 N N . ARG A 1 82 ? -13.877 7.612 14.555 1.00 98.56 82 ARG A N 1
ATOM 679 C CA . ARG A 1 82 ? -14.987 7.165 15.408 1.00 98.56 82 ARG A CA 1
ATOM 680 C C . ARG A 1 82 ? -16.325 7.713 14.917 1.00 98.56 82 ARG A C 1
ATOM 682 O O . ARG A 1 82 ? -16.399 8.797 14.345 1.00 98.56 82 ARG A O 1
ATOM 689 N N . ASN A 1 83 ? -17.393 6.957 15.145 1.00 98.44 83 ASN A N 1
ATOM 690 C CA . ASN A 1 83 ? -18.760 7.394 14.875 1.00 98.44 83 ASN A CA 1
ATOM 691 C C . ASN A 1 83 ? -19.328 8.238 16.037 1.00 98.44 83 ASN A C 1
ATOM 693 O O . ASN A 1 83 ? -18.674 8.441 17.060 1.00 98.44 83 ASN A O 1
ATOM 697 N N . LYS A 1 84 ? -20.574 8.714 15.896 1.00 98.19 84 LYS A N 1
ATOM 698 C CA . LYS A 1 84 ? -21.257 9.564 16.894 1.00 98.19 84 LYS A CA 1
ATOM 699 C C . LYS A 1 84 ? -21.401 8.930 18.286 1.00 98.19 84 LYS A C 1
ATOM 701 O O . LYS A 1 84 ? -21.523 9.654 19.266 1.00 98.19 84 LYS A O 1
ATOM 706 N N . ASP A 1 85 ? -21.405 7.599 18.357 1.00 98.31 85 ASP A N 1
ATOM 707 C CA . ASP A 1 85 ? -21.560 6.834 19.598 1.00 98.31 85 ASP A CA 1
ATOM 708 C C . ASP A 1 85 ? -20.189 6.507 20.221 1.00 98.31 85 ASP A C 1
ATOM 710 O O . ASP A 1 85 ? -20.098 5.794 21.217 1.00 98.31 85 ASP A O 1
ATOM 714 N N . GLY A 1 86 ? -19.107 7.013 19.619 1.00 97.88 86 GLY A N 1
ATOM 715 C CA . GLY A 1 86 ? -17.735 6.798 20.056 1.00 97.8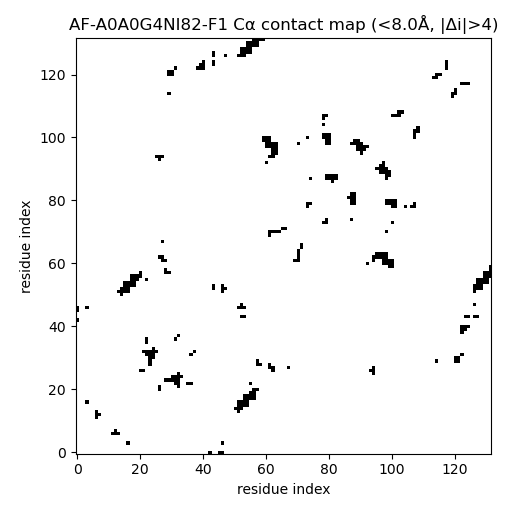8 86 GLY A CA 1
ATOM 716 C C . GLY A 1 86 ? -17.145 5.458 19.623 1.00 97.88 86 GLY A C 1
ATOM 717 O O . GLY A 1 86 ? -15.997 5.193 19.955 1.00 97.88 86 GLY A O 1
ATOM 718 N N . ASN A 1 87 ? -17.855 4.616 18.871 1.00 98.44 87 ASN A N 1
ATOM 719 C CA . ASN A 1 87 ? -17.314 3.350 18.364 1.00 98.44 87 ASN A CA 1
ATOM 720 C C . ASN A 1 87 ? -16.412 3.589 17.144 1.00 98.44 87 ASN A C 1
ATOM 722 O O . ASN A 1 87 ? -16.595 4.577 16.434 1.00 98.44 87 ASN A O 1
ATOM 726 N N . ILE A 1 88 ? -15.467 2.683 16.865 1.00 98.69 88 ILE A N 1
ATOM 727 C CA . ILE A 1 88 ? -14.694 2.727 15.610 1.00 98.69 88 ILE A CA 1
ATOM 728 C C . ILE A 1 88 ? -15.674 2.666 14.432 1.00 98.69 88 ILE A C 1
ATOM 730 O O . ILE A 1 88 ? -16.556 1.807 14.398 1.00 98.69 88 ILE A O 1
ATOM 734 N N . PHE A 1 89 ? -15.537 3.593 13.485 1.00 98.75 89 PHE A N 1
ATOM 735 C CA . PHE A 1 89 ? -16.382 3.634 12.299 1.00 98.75 89 PHE A CA 1
ATOM 736 C C . PHE A 1 89 ? -16.089 2.435 11.386 1.00 98.75 89 PHE A C 1
ATOM 738 O O . PHE A 1 89 ? -14.940 2.199 1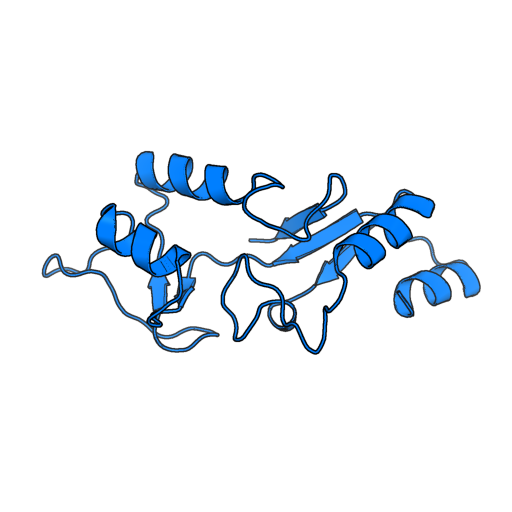1.011 1.00 98.75 89 PHE A O 1
ATOM 745 N N . ASP A 1 90 ? -17.137 1.696 11.022 1.00 98.62 90 ASP A N 1
ATOM 746 C CA . ASP A 1 90 ? -17.102 0.615 10.036 1.00 98.62 90 ASP A CA 1
ATOM 747 C C . ASP A 1 90 ? -17.941 1.013 8.820 1.00 98.62 90 ASP A C 1
ATOM 749 O O . ASP A 1 90 ? -19.074 1.483 8.958 1.00 98.62 90 ASP A O 1
ATOM 753 N N . GLY A 1 91 ? -17.374 0.842 7.632 1.00 98.62 91 GLY A N 1
ATOM 754 C CA . GLY A 1 91 ? -18.013 1.172 6.365 1.00 98.62 91 GLY A CA 1
ATOM 755 C C . GLY A 1 91 ? -17.473 0.308 5.233 1.00 98.62 91 GLY A C 1
ATOM 756 O O . GLY A 1 91 ? -16.497 -0.419 5.399 1.00 98.62 91 GLY A O 1
ATOM 757 N N . TRP A 1 92 ? -18.120 0.376 4.072 1.00 98.69 92 TRP A N 1
ATOM 758 C CA . TRP A 1 92 ? -17.760 -0.445 2.917 1.00 98.69 92 TRP A CA 1
ATOM 759 C C . TRP A 1 92 ? -16.942 0.342 1.895 1.00 98.69 92 TRP A C 1
ATOM 761 O O . TRP A 1 92 ? -17.305 1.458 1.528 1.00 98.69 92 TRP A O 1
ATOM 771 N N . CYS A 1 93 ? -15.860 -0.268 1.415 1.00 98.69 93 CYS A N 1
ATOM 772 C CA . CYS A 1 93 ? -15.078 0.203 0.271 1.00 98.69 93 CYS A CA 1
ATOM 773 C C . CYS A 1 93 ? -14.547 -1.000 -0.533 1.00 98.69 93 CYS A C 1
ATOM 775 O O . CYS A 1 93 ? -15.122 -2.087 -0.441 1.00 98.69 93 CYS A O 1
ATOM 777 N N . TRP A 1 94 ? -13.465 -0.841 -1.304 1.00 98.44 94 TRP A N 1
ATOM 778 C CA . TRP A 1 94 ? -12.883 -1.907 -2.132 1.00 98.44 94 TRP A CA 1
ATOM 779 C C . TRP A 1 94 ? -12.664 -3.249 -1.413 1.00 98.44 94 TRP A C 1
ATOM 781 O O . TRP A 1 94 ? -13.021 -4.279 -1.990 1.00 98.44 94 TRP A O 1
ATOM 791 N N . PRO A 1 95 ? -12.142 -3.301 -0.169 1.00 98.06 95 PRO A N 1
ATOM 792 C CA . PRO A 1 95 ? -11.952 -4.573 0.524 1.00 98.06 95 PRO A CA 1
ATOM 793 C C . PRO A 1 95 ? -13.218 -5.085 1.244 1.00 98.06 95 PRO A C 1
ATOM 795 O O . PRO A 1 95 ? -13.140 -6.094 1.950 1.00 98.06 95 PRO A O 1
ATOM 798 N N . GLY A 1 96 ? -14.368 -4.416 1.099 1.00 98.69 96 GLY A N 1
ATOM 799 C CA . GLY A 1 96 ? -15.576 -4.647 1.894 1.00 98.69 96 GLY A CA 1
ATOM 800 C C . GLY A 1 96 ? -15.554 -3.842 3.195 1.00 98.69 96 GLY A C 1
ATOM 801 O O . GLY A 1 96 ? -15.185 -2.665 3.188 1.00 98.69 96 GLY A O 1
ATOM 802 N N . SER A 1 97 ? -15.955 -4.469 4.306 1.00 98.75 97 SER A N 1
ATOM 803 C CA . SER A 1 97 ? -15.922 -3.855 5.644 1.00 98.75 97 SER A CA 1
ATOM 804 C C . SER A 1 97 ? -14.515 -3.342 5.979 1.00 98.75 97 SER A C 1
ATOM 806 O O . SER A 1 97 ? -13.518 -4.052 5.814 1.00 98.75 97 SER A O 1
ATOM 808 N N . SER A 1 98 ? -14.441 -2.078 6.388 1.00 98.88 98 SER A N 1
ATOM 809 C CA . SER A 1 98 ? -13.210 -1.298 6.532 1.00 98.88 98 SER A CA 1
ATOM 810 C C . SER A 1 98 ? -13.314 -0.278 7.661 1.00 98.88 98 SER A C 1
ATOM 812 O O . SER A 1 98 ? -14.401 0.207 7.979 1.00 98.88 98 SER A O 1
ATOM 814 N N . HIS A 1 99 ? -12.161 0.115 8.196 1.00 98.81 99 HIS A N 1
ATOM 815 C CA . HIS A 1 99 ? -12.003 1.290 9.054 1.00 98.81 99 HIS A CA 1
ATOM 816 C C . HIS A 1 99 ? -11.174 2.352 8.342 1.00 98.81 99 HIS A C 1
ATOM 818 O O . HIS A 1 99 ? -10.361 2.027 7.486 1.00 98.81 99 HIS A O 1
ATOM 824 N N . TRP A 1 100 ? -11.345 3.617 8.709 1.00 98.88 100 TRP A N 1
ATOM 825 C CA . TRP A 1 100 ? -10.571 4.716 8.135 1.00 98.88 100 TRP A CA 1
ATOM 826 C C . TRP A 1 100 ? -9.561 5.219 9.150 1.00 98.88 100 TRP A C 1
ATOM 828 O O . TRP A 1 100 ? -9.921 5.449 10.307 1.00 98.88 100 TRP A O 1
ATOM 838 N N . ILE A 1 101 ? -8.312 5.396 8.719 1.00 98.81 101 ILE A N 1
ATOM 839 C CA . ILE A 1 101 ? -7.313 6.104 9.520 1.00 98.81 101 ILE A CA 1
ATOM 840 C C . ILE A 1 101 ? -7.788 7.537 9.793 1.00 98.81 101 ILE A C 1
ATOM 842 O O . ILE A 1 101 ? -8.247 8.240 8.891 1.00 98.81 101 ILE A O 1
ATOM 846 N N . ASP A 1 102 ? -7.679 7.978 11.044 1.00 98.75 102 ASP A N 1
ATOM 847 C CA . ASP A 1 102 ? -7.934 9.365 11.416 1.00 98.75 102 ASP A CA 1
ATOM 848 C C . ASP A 1 102 ? -6.690 10.224 11.154 1.00 98.75 102 ASP A C 1
ATOM 850 O O . ASP A 1 102 ? -5.865 10.452 12.038 1.00 98.75 102 ASP A O 1
ATOM 854 N N . CYS A 1 103 ? -6.552 10.721 9.924 1.00 97.94 103 CYS A N 1
ATOM 855 C CA . CYS A 1 103 ? -5.430 11.578 9.529 1.00 97.94 103 CYS A CA 1
ATOM 856 C C . CYS A 1 103 ? -5.403 12.956 10.223 1.00 97.94 103 CYS A C 1
ATOM 858 O O . CYS A 1 103 ? -4.461 13.717 10.007 1.00 97.94 103 CYS A O 1
ATOM 860 N N . PHE A 1 104 ? -6.392 13.296 11.059 1.00 98.31 104 PHE A N 1
ATOM 861 C CA . PHE A 1 104 ? -6.331 14.486 11.915 1.00 98.31 104 PHE A CA 1
ATOM 862 C C . PHE A 1 104 ? -5.585 14.216 13.225 1.00 98.31 104 PHE A C 1
ATOM 864 O O . PHE A 1 104 ? -5.104 15.155 13.860 1.00 98.31 104 PHE A O 1
ATOM 871 N N . ASN A 1 105 ? -5.459 12.949 13.626 1.00 98.25 105 ASN A N 1
ATOM 872 C CA . ASN A 1 105 ? -4.713 12.539 14.805 1.00 98.25 105 ASN A CA 1
ATOM 873 C C . ASN A 1 105 ? -3.204 12.478 14.481 1.00 98.25 105 ASN A C 1
ATOM 875 O O . ASN A 1 105 ? -2.777 11.609 13.716 1.00 98.25 105 ASN A O 1
ATOM 879 N N . PRO A 1 106 ? -2.346 13.317 15.097 1.00 98.44 106 PRO A N 1
ATOM 880 C CA . PRO A 1 106 ? -0.907 13.302 14.819 1.00 98.44 106 PRO A CA 1
ATOM 881 C C . PRO A 1 106 ? -0.239 11.947 15.095 1.00 98.44 106 PRO A C 1
ATOM 883 O O . PRO A 1 106 ? 0.706 11.578 14.401 1.00 98.44 106 PRO A O 1
ATOM 886 N N . LYS A 1 107 ? -0.756 11.168 16.059 1.00 98.56 107 LYS A N 1
ATOM 887 C CA . LYS A 1 107 ? -0.256 9.811 16.342 1.00 98.56 107 LYS A CA 1
ATOM 888 C C . LYS A 1 107 ? -0.567 8.837 15.208 1.00 98.56 107 LYS A C 1
ATOM 890 O O . LYS A 1 107 ? 0.206 7.913 14.971 1.00 98.56 107 LYS A O 1
ATOM 895 N N . ALA A 1 108 ? -1.687 9.037 14.512 1.00 98.69 108 ALA A N 1
ATOM 896 C CA . ALA A 1 108 ? -2.039 8.231 13.352 1.00 98.69 108 ALA A CA 1
ATOM 897 C C . ALA A 1 108 ? -1.098 8.539 12.184 1.00 98.69 108 ALA A C 1
ATOM 899 O O . ALA A 1 108 ? -0.618 7.610 11.546 1.00 98.69 108 ALA A O 1
ATOM 900 N N . ILE A 1 109 ? -0.749 9.813 11.970 1.00 98.50 109 ILE A N 1
ATOM 901 C CA . ILE A 1 109 ? 0.230 10.224 10.951 1.00 98.50 109 ILE A CA 1
ATOM 902 C C . ILE A 1 109 ? 1.627 9.657 11.236 1.00 98.50 109 ILE A C 1
ATOM 904 O O . ILE A 1 109 ? 2.282 9.157 10.318 1.00 98.50 109 ILE A O 1
ATOM 908 N N . GLU A 1 110 ? 2.079 9.697 12.492 1.00 98.56 110 GLU A N 1
ATOM 909 C CA . GLU A 1 110 ? 3.361 9.108 12.902 1.00 98.56 110 GLU A CA 1
ATOM 910 C C . GLU A 1 110 ? 3.390 7.595 12.637 1.00 98.56 110 GLU A C 1
ATOM 912 O O . GLU A 1 110 ? 4.316 7.086 12.002 1.00 98.56 110 GLU A O 1
ATOM 917 N N . TRP A 1 111 ? 2.341 6.885 13.061 1.00 98.62 111 TRP A N 1
ATOM 918 C CA . TRP A 1 111 ? 2.192 5.453 12.808 1.00 98.62 111 TRP A CA 1
ATOM 919 C C . TRP A 1 111 ? 2.155 5.133 11.308 1.00 98.62 111 TRP A C 1
ATOM 921 O O . TRP A 1 111 ? 2.910 4.274 10.854 1.00 98.62 111 TRP A O 1
ATOM 931 N N . TRP A 1 112 ? 1.342 5.858 10.535 1.00 98.44 112 TRP A N 1
ATOM 932 C CA . TRP A 1 112 ? 1.177 5.661 9.094 1.00 98.44 112 TRP A CA 1
ATOM 933 C C . TRP A 1 112 ? 2.491 5.846 8.346 1.00 98.44 112 TRP A C 1
ATOM 935 O O . TRP A 1 112 ? 2.881 4.987 7.561 1.00 98.44 112 TRP A O 1
ATOM 945 N N . SER A 1 113 ? 3.228 6.916 8.657 1.00 98.19 113 SER A N 1
ATOM 946 C CA . SER A 1 113 ? 4.549 7.189 8.074 1.00 98.19 113 SER A CA 1
ATOM 947 C C . SER A 1 113 ? 5.536 6.055 8.361 1.00 98.19 113 SER A C 1
ATOM 949 O O . SER A 1 113 ? 6.320 5.670 7.493 1.00 98.19 113 SER A O 1
ATOM 951 N N . GLY A 1 114 ? 5.462 5.467 9.560 1.00 98.44 114 GLY A N 1
ATOM 952 C CA . GLY A 1 114 ? 6.270 4.316 9.955 1.00 98.44 114 GLY A CA 1
ATOM 953 C C . GLY A 1 114 ? 6.047 3.070 9.091 1.00 98.44 114 GLY A C 1
ATOM 954 O O . GLY A 1 114 ? 6.997 2.306 8.886 1.00 98.44 114 GLY A O 1
ATOM 955 N N . LEU A 1 115 ? 4.841 2.888 8.537 1.00 98.56 115 LEU A N 1
ATOM 956 C CA . LEU A 1 115 ? 4.515 1.752 7.671 1.00 98.56 115 LEU A CA 1
ATOM 957 C C . LEU A 1 115 ? 5.255 1.804 6.329 1.00 98.56 115 LEU A C 1
ATOM 959 O O . LEU A 1 115 ? 5.525 0.749 5.769 1.00 98.56 115 LEU A O 1
ATOM 963 N N . PHE A 1 116 ? 5.652 2.985 5.841 1.00 98.50 116 PHE A N 1
ATOM 964 C CA . PHE A 1 116 ? 6.352 3.149 4.555 1.00 98.50 116 PHE A CA 1
ATOM 965 C C . PHE A 1 116 ? 7.860 2.897 4.617 1.00 98.50 116 PHE A C 1
ATOM 967 O O . PHE A 1 116 ? 8.535 2.937 3.589 1.00 98.50 116 PHE A O 1
ATOM 974 N N . ASN A 1 117 ? 8.421 2.613 5.796 1.00 98.19 117 ASN A N 1
ATOM 975 C CA . ASN A 1 117 ? 9.806 2.158 5.875 1.00 98.19 117 ASN A CA 1
ATOM 976 C C . ASN A 1 117 ? 9.983 0.890 5.026 1.00 98.19 117 ASN A C 1
ATOM 978 O O . ASN A 1 117 ? 9.204 -0.048 5.175 1.00 98.19 117 ASN A O 1
ATOM 982 N N . TYR A 1 118 ? 11.045 0.796 4.219 1.00 97.62 118 TYR A N 1
ATOM 983 C CA . TYR A 1 118 ? 11.281 -0.361 3.331 1.00 97.62 118 TYR A CA 1
ATOM 984 C C . TYR A 1 118 ? 11.328 -1.715 4.069 1.00 97.62 118 TYR A C 1
ATOM 986 O O . TYR A 1 118 ? 11.001 -2.759 3.508 1.00 97.62 118 TYR A O 1
ATOM 994 N N . ASN A 1 119 ? 11.700 -1.703 5.354 1.00 96.69 119 ASN A N 1
ATOM 995 C CA . ASN A 1 119 ? 11.689 -2.892 6.212 1.00 96.69 119 ASN A CA 1
ATOM 996 C C . ASN A 1 119 ? 10.274 -3.304 6.666 1.00 96.69 119 ASN A C 1
ATOM 998 O O . ASN A 1 119 ? 10.047 -4.481 6.955 1.00 96.69 119 ASN A O 1
ATOM 1002 N N . ALA A 1 120 ? 9.350 -2.343 6.748 1.00 97.56 120 ALA A N 1
ATOM 1003 C CA . ALA A 1 120 ? 7.948 -2.548 7.098 1.00 97.56 120 ALA A CA 1
ATOM 1004 C C . ALA A 1 120 ? 7.117 -2.865 5.843 1.00 97.56 120 ALA A C 1
ATOM 1006 O O . ALA A 1 120 ? 6.546 -3.952 5.755 1.00 97.56 120 ALA A O 1
ATOM 1007 N N . PHE A 1 121 ? 7.134 -1.988 4.832 1.00 98.25 121 PHE A N 1
ATOM 1008 C CA . PHE A 1 121 ? 6.490 -2.224 3.538 1.00 98.25 121 PHE A CA 1
ATOM 1009 C C . PHE A 1 121 ? 7.407 -3.026 2.610 1.00 98.25 121 PHE A C 1
ATOM 1011 O O . PHE A 1 121 ? 7.972 -2.528 1.631 1.00 98.25 121 PHE A O 1
ATOM 1018 N N . LYS A 1 122 ? 7.554 -4.312 2.931 1.00 98.19 122 LYS A N 1
ATOM 1019 C CA . LYS A 1 122 ? 8.378 -5.246 2.158 1.00 98.19 122 LYS A CA 1
ATOM 1020 C C . LYS A 1 122 ? 7.953 -5.267 0.690 1.00 98.19 122 LYS A C 1
ATOM 1022 O O . LYS A 1 122 ? 6.767 -5.250 0.376 1.00 98.19 122 LYS A O 1
ATOM 1027 N N . GLY A 1 123 ? 8.933 -5.341 -0.205 1.00 98.12 123 GLY A N 1
ATOM 1028 C CA . GLY A 1 123 ? 8.704 -5.313 -1.651 1.00 98.12 123 GLY A CA 1
ATOM 1029 C C . GLY A 1 123 ? 8.789 -3.920 -2.277 1.00 98.12 123 GLY A C 1
ATOM 1030 O O . GLY A 1 123 ? 8.867 -3.828 -3.496 1.00 98.12 123 GLY A O 1
ATOM 1031 N N . THR A 1 124 ? 8.833 -2.859 -1.467 1.00 98.69 124 THR A N 1
ATOM 1032 C CA . THR A 1 124 ? 9.111 -1.495 -1.938 1.00 98.69 124 THR A CA 1
ATOM 1033 C C . THR A 1 124 ? 10.612 -1.195 -1.927 1.00 98.69 124 THR A C 1
ATOM 1035 O O . THR A 1 124 ? 11.383 -1.796 -1.174 1.00 98.69 124 THR A O 1
ATOM 1038 N N . LEU A 1 125 ? 11.033 -0.277 -2.796 1.00 98.31 125 LEU A N 1
ATOM 1039 C CA . LEU A 1 125 ? 12.422 0.143 -3.006 1.00 98.31 125 LEU A CA 1
ATOM 1040 C C . LEU A 1 125 ? 12.509 1.672 -3.098 1.00 98.31 125 LEU A C 1
ATOM 1042 O O . LEU A 1 125 ? 11.493 2.360 -3.123 1.00 98.31 125 LEU A O 1
ATOM 1046 N N . LYS A 1 126 ? 13.729 2.212 -3.221 1.00 98.38 126 LYS A N 1
ATOM 1047 C CA . LYS A 1 126 ? 13.970 3.661 -3.372 1.00 98.38 126 LYS A CA 1
ATOM 1048 C C . LYS A 1 126 ? 13.250 4.296 -4.564 1.00 98.38 126 LYS A C 1
ATOM 1050 O O . LYS A 1 126 ? 12.976 5.488 -4.520 1.00 98.38 126 LYS A O 1
ATOM 1055 N N . ASN A 1 127 ? 12.962 3.515 -5.606 1.00 98.69 127 ASN A N 1
ATOM 1056 C CA . ASN A 1 127 ? 12.213 3.960 -6.778 1.00 98.69 127 ASN A CA 1
ATOM 1057 C C . ASN A 1 127 ? 10.696 3.710 -6.668 1.00 98.69 127 ASN A C 1
ATOM 1059 O O . ASN A 1 127 ? 9.992 3.744 -7.675 1.00 98.69 127 ASN A O 1
ATOM 1063 N N . THR A 1 128 ? 10.188 3.410 -5.467 1.00 98.81 128 THR A N 1
ATOM 1064 C CA . THR A 1 128 ? 8.758 3.220 -5.198 1.00 98.81 128 THR A CA 1
ATOM 1065 C C . THR A 1 128 ? 8.160 4.465 -4.551 1.00 98.81 128 THR A C 1
ATOM 1067 O O . THR A 1 128 ? 8.610 4.909 -3.498 1.00 98.81 128 THR A O 1
ATOM 1070 N N . PHE A 1 129 ? 7.112 4.992 -5.171 1.00 98.81 129 PHE A N 1
ATOM 1071 C CA . PHE A 1 129 ? 6.338 6.149 -4.739 1.00 98.81 129 PHE A CA 1
ATOM 1072 C C . PHE A 1 129 ? 4.872 5.757 -4.543 1.00 98.81 129 PHE A C 1
ATOM 1074 O O . PHE A 1 129 ? 4.461 4.645 -4.879 1.00 98.81 129 PHE A O 1
ATOM 1081 N N . ILE A 1 130 ? 4.085 6.665 -3.969 1.00 98.69 130 ILE A N 1
ATOM 1082 C CA . ILE A 1 130 ? 2.730 6.374 -3.498 1.00 98.69 130 ILE A CA 1
ATOM 1083 C C . ILE A 1 130 ? 1.715 7.285 -4.185 1.00 98.69 130 ILE A C 1
ATOM 1085 O O . ILE A 1 130 ? 1.964 8.477 -4.369 1.00 98.69 130 ILE A O 1
ATOM 1089 N N . TRP A 1 131 ? 0.572 6.705 -4.535 1.00 98.75 131 TRP A N 1
ATOM 1090 C CA . TRP A 1 131 ? -0.654 7.390 -4.924 1.00 98.75 131 TRP A CA 1
ATOM 1091 C C . TRP A 1 131 ? -1.666 7.242 -3.780 1.00 98.75 131 TRP A C 1
ATOM 1093 O O . TRP A 1 131 ? -1.921 6.126 -3.338 1.00 98.75 131 TRP A O 1
ATOM 1103 N N . ASN A 1 132 ? -2.204 8.359 -3.286 1.00 95.88 132 ASN A N 1
ATOM 1104 C CA . ASN A 1 132 ? -3.329 8.393 -2.344 1.00 95.88 132 ASN A CA 1
ATOM 1105 C C . ASN A 1 132 ? -4.605 8.917 -3.005 1.00 95.88 132 ASN A C 1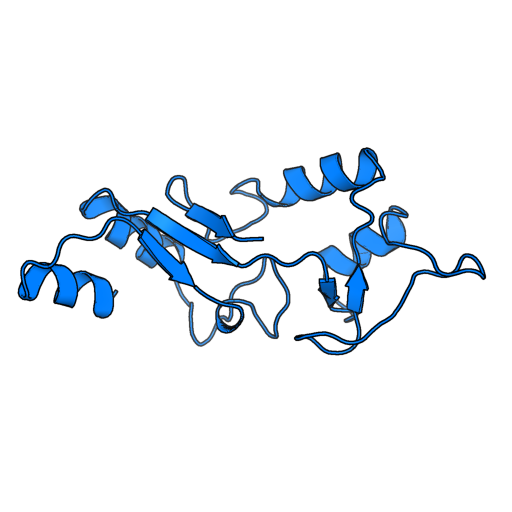
ATOM 1107 O O . ASN A 1 132 ? -4.482 9.755 -3.933 1.00 95.88 132 ASN A O 1
#

Sequence (132 aa):
KDVDRKMDRYKIPYDVIWLDIEFADDKMYFNWDKDMFKDPISMGAHLEEHGRQLVLINDPHIKNKDGYSVVSELKSKDLAVRNKDGNIFDGWCWPGSSHWIDCFNPKAIEWWSGLFNYNAFKGTLKNTFIWN

Radius of gyration: 16.8 Å; Cα contacts (8 Å, |Δi|>4): 194; chains: 1; bounding box: 39×30×50 Å

Secondary structure (DSSP, 8-state):
-HHHHHHHHTT---SEEEE-GGGSGGG-TT---TTT-S-HHHHHHHHHTTT-EEEEE--SEEE--TT-HHHHHHHHTT-B-B-TTSSBP-EEETTEEEEEB-TTSHHHHHHHHHHTSTTTSTT--TTEEEE-

Solvent-accessible surface area (backbone atoms only — not comparable to full-atom values): 7598 Å² total; per-residue (Å²): 109,71,66,61,58,47,32,61,75,69,69,49,88,80,56,70,52,76,42,58,68,81,52,20,36,83,43,32,71,78,42,59,20,64,86,86,48,74,55,41,49,66,52,51,52,61,34,45,78,75,74,23,35,38,33,37,58,51,69,66,62,37,37,68,48,90,92,42,63,68,43,52,48,34,60,77,69,72,25,47,36,58,41,98,86,67,46,75,36,76,47,77,54,96,53,36,53,20,33,38,63,26,78,85,41,70,68,32,46,55,53,55,58,56,46,69,38,54,87,62,22,61,54,51,54,95,50,52,46,79,41,114

InterPro domains:
  IPR000322 Glycoside hydrolase family 31, TIM barrel domain [PF01055] (2-132)
  IPR017853 Glycoside hydrolase superfamily [SSF51445] (6-118)